Protein AF-A0A6C0JCE7-F1 (afdb_monomer_lite)

Radius of gyration: 50.75 Å; chains: 1; bounding box: 97×28×149 Å

Sequence (167 aa):
MSKIVGCDYECQRSKNVNSLRDVYNKELENYYNLYQKYIQYKYDTSKNRRYKMSQAESVIKPKINTSHSKLNEIINTLKTNIGNTESIINDHKMNIDNKTNLIYKRNEKINEQDKKISEGNQELLSRNRQVEFTTERTRYRRIMICILIAINLILASGLVYLIKNSK

Foldseek 3Di:
DDDPPDQDPVRVVVVVVVVLVVVLVVLVVVLVVLVVQLVCLCPPPDPCNVVSNCCSVPPSVVVNVVSVVVNVVSVVVVVVVVVVVVVVVVVVVVVVVVVVVVVVVVVVVVVVVVVVVVVVVVVVVVVVVVVVVVVVVVVVVVVVVVVVVVVVVVVVVVVVVVVVVVD

Secondary structure (DSSP, 8-state):
-----S--HHHHHHHHHHHHHHHHHHHHHHHHHHHHHHHHHHT--STTHHHHHHHIIIIIHHHHHHHHHHHHHHHHHHHHHHHHHHHHHHHHHHHHHHHHHHHHHHHHHHHHHHHHHHHHHHHHHHHHHHHHHHHHHHHHHHHHHHHHHHHHHHHHHHHHHHHHHT-

Structure (mmCIF, N/CA/C/O backbone):
data_AF-A0A6C0JCE7-F1
#
_entry.id   AF-A0A6C0JCE7-F1
#
loop_
_atom_site.group_PDB
_atom_site.id
_atom_site.type_symbol
_atom_site.label_ato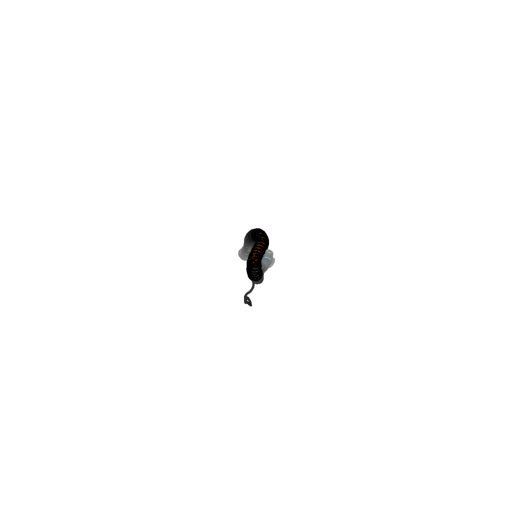m_id
_atom_site.label_alt_id
_atom_site.label_comp_id
_atom_site.label_asym_id
_atom_site.label_entity_id
_atom_site.label_seq_id
_atom_site.pdbx_PDB_ins_code
_atom_site.Cartn_x
_atom_site.Cartn_y
_atom_site.Cartn_z
_atom_site.occupancy
_atom_site.B_iso_or_equiv
_atom_site.auth_seq_id
_atom_site.auth_comp_id
_atom_site.auth_asym_id
_atom_site.auth_atom_id
_atom_site.pdbx_PDB_model_num
ATOM 1 N N . MET A 1 1 ? 16.738 -17.820 -3.771 1.00 44.16 1 MET A N 1
ATOM 2 C CA . MET A 1 1 ? 17.037 -18.501 -2.495 1.00 44.16 1 MET A CA 1
ATOM 3 C C . MET A 1 1 ? 17.202 -17.439 -1.406 1.00 44.16 1 MET A C 1
ATOM 5 O O . MET A 1 1 ? 18.290 -16.928 -1.216 1.00 44.16 1 MET A O 1
ATOM 9 N N . SER A 1 2 ? 16.121 -17.062 -0.724 1.00 37.97 2 SER A N 1
ATOM 10 C CA . SER A 1 2 ? 16.177 -16.682 0.691 1.00 37.97 2 SER A CA 1
ATOM 11 C C . SER A 1 2 ? 14.831 -17.077 1.297 1.00 37.97 2 SER A C 1
ATOM 13 O O . SER A 1 2 ? 13.771 -16.595 0.905 1.00 37.97 2 SER A O 1
ATOM 15 N N . LYS A 1 3 ? 14.855 -18.079 2.178 1.00 45.75 3 LYS A N 1
ATOM 16 C CA . LYS A 1 3 ? 13.752 -18.300 3.107 1.00 45.75 3 LYS A CA 1
ATOM 17 C C . LYS A 1 3 ? 13.817 -17.107 4.050 1.00 45.75 3 LYS A C 1
ATOM 19 O O . LYS A 1 3 ? 14.751 -17.030 4.846 1.00 45.75 3 LYS A O 1
ATOM 24 N N . ILE A 1 4 ? 12.881 -16.171 3.932 1.00 51.12 4 ILE A N 1
ATOM 25 C CA . ILE A 1 4 ? 12.635 -15.216 5.008 1.00 51.12 4 ILE A CA 1
ATOM 26 C C . ILE A 1 4 ? 12.105 -16.070 6.161 1.00 51.12 4 ILE A C 1
ATOM 28 O O . ILE A 1 4 ? 10.938 -16.449 6.199 1.00 51.12 4 ILE A O 1
ATOM 32 N N . VAL A 1 5 ? 13.003 -16.492 7.050 1.00 55.03 5 VAL A N 1
ATOM 33 C CA . VAL A 1 5 ? 12.642 -17.107 8.327 1.00 55.03 5 VAL A CA 1
ATOM 34 C C . VAL A 1 5 ? 12.138 -15.959 9.197 1.00 55.03 5 VAL A C 1
ATOM 36 O O . VAL A 1 5 ? 12.888 -15.339 9.940 1.00 55.03 5 VAL A O 1
ATOM 39 N N . GLY A 1 6 ? 10.877 -15.593 8.988 1.00 66.69 6 GLY A N 1
ATOM 40 C CA . GLY A 1 6 ? 10.247 -14.437 9.605 1.00 66.69 6 GLY A CA 1
ATOM 41 C C . GLY A 1 6 ? 8.865 -14.198 9.008 1.00 66.69 6 GLY A C 1
ATOM 42 O O . GLY A 1 6 ? 8.679 -14.283 7.800 1.00 66.69 6 GLY A O 1
ATOM 43 N N . CYS A 1 7 ? 7.896 -13.935 9.881 1.00 72.25 7 CYS A N 1
ATOM 44 C CA . CYS A 1 7 ? 6.521 -13.564 9.542 1.00 72.25 7 CYS A CA 1
ATOM 45 C C . CYS A 1 7 ? 6.547 -12.351 8.593 1.00 72.25 7 CYS A C 1
ATOM 47 O O . CYS A 1 7 ? 7.131 -11.323 8.950 1.00 72.25 7 CYS A O 1
ATOM 49 N N . ASP A 1 8 ? 5.972 -12.493 7.395 1.00 80.50 8 ASP A N 1
ATOM 50 C CA . ASP A 1 8 ? 5.859 -11.410 6.413 1.00 80.50 8 ASP A CA 1
ATOM 51 C C . ASP A 1 8 ? 4.938 -10.280 6.915 1.00 80.50 8 ASP A C 1
ATOM 53 O O . ASP A 1 8 ? 4.356 -10.353 8.002 1.00 80.50 8 ASP A O 1
ATOM 57 N N . TYR A 1 9 ? 4.830 -9.195 6.144 1.00 74.25 9 TYR A N 1
ATOM 58 C CA . TYR A 1 9 ? 4.021 -8.036 6.533 1.00 74.25 9 TYR A CA 1
ATOM 59 C C . TYR A 1 9 ? 2.548 -8.404 6.779 1.00 74.25 9 TYR A C 1
ATOM 61 O O . TYR A 1 9 ? 1.952 -7.935 7.752 1.00 74.25 9 TYR A O 1
ATOM 69 N N . GLU A 1 10 ? 1.961 -9.271 5.950 1.00 75.94 10 GLU A N 1
ATOM 70 C CA . GLU A 1 10 ? 0.570 -9.702 6.122 1.00 75.94 10 GLU A CA 1
ATOM 71 C C . GLU A 1 10 ? 0.383 -10.524 7.398 1.00 75.94 10 GLU A C 1
ATOM 73 O O . GLU A 1 10 ? -0.555 -10.292 8.166 1.00 75.94 10 GLU A O 1
ATOM 78 N N . CYS A 1 11 ? 1.319 -11.427 7.674 1.00 81.06 11 CYS A N 1
ATOM 79 C CA . CYS A 1 11 ? 1.372 -12.211 8.894 1.00 81.06 11 CYS A CA 1
ATOM 80 C C . CYS A 1 11 ? 1.508 -11.304 10.132 1.00 81.06 11 CYS A C 1
ATOM 82 O O . CYS A 1 11 ? 0.779 -11.490 11.111 1.00 81.06 11 CYS A O 1
ATOM 84 N N . GLN A 1 12 ? 2.384 -10.291 10.104 1.00 74.06 12 GLN A N 1
ATOM 85 C CA . GLN A 1 12 ? 2.554 -9.344 11.215 1.00 74.06 12 GLN A CA 1
ATOM 86 C C . GLN A 1 12 ? 1.294 -8.503 11.433 1.00 74.06 12 GLN A C 1
ATOM 88 O O . GLN A 1 12 ? 0.832 -8.355 12.565 1.00 74.06 12 GLN A O 1
ATOM 93 N N . ARG A 1 13 ? 0.686 -8.009 10.349 1.00 78.31 13 ARG A N 1
ATOM 94 C CA . ARG A 1 13 ? -0.579 -7.269 10.392 1.00 78.31 13 ARG A CA 1
ATOM 95 C C . ARG A 1 13 ? -1.697 -8.114 10.996 1.00 78.31 13 ARG A C 1
ATOM 97 O O . ARG A 1 13 ? -2.394 -7.642 11.891 1.00 78.31 13 ARG A O 1
ATOM 104 N N . SER A 1 14 ? -1.842 -9.358 10.545 1.00 80.75 14 SER A N 1
ATOM 105 C CA . SER A 1 14 ? -2.836 -10.301 11.065 1.00 80.75 14 SER A CA 1
ATOM 106 C C . SER A 1 14 ? -2.641 -10.556 12.563 1.00 80.75 14 SER A C 1
ATOM 108 O O . SER A 1 14 ? -3.586 -10.422 13.340 1.00 80.75 14 SER A O 1
ATOM 110 N N . LYS A 1 15 ? -1.400 -10.813 13.005 1.00 83.00 15 LYS A N 1
ATOM 111 C CA . LYS A 1 15 ? -1.076 -10.982 14.432 1.00 83.00 15 LYS A CA 1
ATOM 112 C C . LYS A 1 15 ? -1.421 -9.748 15.265 1.00 83.00 15 LYS A C 1
ATOM 114 O O . LYS A 1 15 ? -2.016 -9.891 16.329 1.00 83.00 15 LYS A O 1
ATOM 119 N N . ASN A 1 16 ? -1.092 -8.554 14.778 1.00 79.62 16 ASN A N 1
ATOM 120 C CA . ASN A 1 16 ? -1.382 -7.306 15.485 1.00 79.62 16 ASN A CA 1
ATOM 121 C C . ASN A 1 16 ? -2.893 -7.062 15.606 1.00 79.62 16 ASN A C 1
ATOM 123 O O . ASN A 1 16 ? -3.374 -6.720 16.684 1.00 79.62 16 ASN A O 1
ATOM 127 N N . VAL A 1 17 ? -3.652 -7.290 14.527 1.00 82.94 17 VAL A N 1
ATOM 128 C CA . VAL A 1 17 ? -5.119 -7.164 14.533 1.00 82.94 17 VAL A CA 1
ATOM 129 C C . VAL A 1 17 ? -5.755 -8.172 15.488 1.00 82.94 17 VAL A C 1
ATOM 131 O O . VAL A 1 17 ? -6.632 -7.795 16.264 1.00 82.94 17 VAL A O 1
ATOM 134 N N . ASN A 1 18 ? -5.304 -9.428 15.470 1.00 85.69 18 ASN A N 1
ATOM 135 C CA . ASN A 1 18 ? -5.826 -10.460 16.364 1.00 85.69 18 ASN A CA 1
ATOM 136 C C . ASN A 1 18 ? -5.514 -10.139 17.830 1.00 85.69 18 ASN A C 1
ATOM 138 O O . ASN A 1 18 ? -6.423 -10.156 18.647 1.00 85.69 18 ASN A O 1
ATOM 142 N N . SER A 1 19 ? -4.284 -9.722 18.143 1.00 86.56 19 SER A N 1
ATOM 143 C CA . SER A 1 19 ? -3.903 -9.295 19.497 1.00 86.56 19 SER A CA 1
ATOM 144 C C . SER A 1 19 ? -4.781 -8.146 20.014 1.00 86.56 19 SER A C 1
ATOM 146 O O . SER A 1 19 ? -5.292 -8.194 21.132 1.00 86.56 19 SER A O 1
ATOM 148 N N . LEU A 1 20 ? -5.039 -7.132 19.180 1.00 83.69 20 LEU A N 1
ATOM 149 C CA . LEU A 1 20 ? -5.917 -6.011 19.541 1.00 83.69 20 LEU A CA 1
ATOM 150 C C . LEU A 1 20 ? -7.370 -6.453 19.745 1.00 83.69 20 LEU A C 1
ATOM 152 O O . LEU A 1 20 ? -8.028 -5.996 20.681 1.00 83.69 20 LEU A O 1
ATOM 156 N N . ARG A 1 21 ? -7.865 -7.357 18.894 1.00 86.69 21 ARG A N 1
ATOM 157 C CA . ARG A 1 21 ? -9.197 -7.953 19.032 1.00 86.69 21 ARG A CA 1
ATOM 158 C C . ARG A 1 21 ? -9.313 -8.759 20.326 1.00 86.69 21 ARG A C 1
ATOM 160 O O . ARG A 1 21 ? -10.323 -8.628 21.010 1.00 86.69 21 ARG A O 1
ATOM 167 N N . ASP A 1 22 ? -8.295 -9.529 20.687 1.00 90.62 22 ASP A N 1
ATOM 168 C CA . ASP A 1 22 ? -8.285 -10.331 21.913 1.00 90.62 22 ASP A CA 1
ATOM 169 C C . ASP A 1 22 ? -8.310 -9.442 23.160 1.00 90.62 22 ASP A C 1
ATOM 171 O O . ASP A 1 22 ? -9.100 -9.676 24.076 1.00 90.62 22 ASP A O 1
ATOM 175 N N . VAL A 1 23 ? -7.507 -8.371 23.179 1.00 90.06 23 VAL A N 1
ATOM 176 C CA . VAL A 1 23 ? -7.515 -7.382 24.270 1.00 90.06 23 VAL A CA 1
ATOM 177 C C . VAL A 1 23 ? -8.879 -6.698 24.382 1.00 90.06 23 VAL A C 1
ATOM 179 O O . VAL A 1 23 ? -9.414 -6.581 25.486 1.00 90.06 23 VAL A O 1
ATOM 182 N N . TYR A 1 24 ? -9.466 -6.287 23.255 1.00 90.06 24 TYR A N 1
ATOM 183 C CA . TYR A 1 24 ? -10.793 -5.675 23.229 1.00 90.06 24 TYR A CA 1
ATOM 184 C C . TYR A 1 24 ? -11.872 -6.628 23.756 1.00 90.06 24 TYR A C 1
ATOM 186 O O . TYR A 1 24 ? -12.638 -6.258 24.642 1.00 90.06 24 TYR A O 1
ATOM 194 N N . ASN A 1 25 ? -11.901 -7.867 23.259 1.00 91.94 25 ASN A N 1
ATOM 195 C CA . ASN A 1 25 ? -12.875 -8.877 23.668 1.00 91.94 25 ASN A CA 1
ATOM 196 C C . ASN A 1 25 ? -12.758 -9.204 25.159 1.00 91.94 25 ASN A C 1
ATOM 198 O O . ASN A 1 25 ? -13.772 -9.313 25.844 1.00 91.94 25 ASN A O 1
ATOM 202 N N . LYS A 1 26 ? -11.530 -9.291 25.682 1.00 93.62 26 LYS A N 1
ATOM 203 C CA . LYS A 1 26 ? -11.277 -9.525 27.106 1.00 93.62 26 LYS A CA 1
ATOM 204 C C . LYS A 1 26 ? -11.812 -8.391 27.984 1.00 93.62 26 LYS A C 1
ATOM 206 O O . LYS A 1 26 ? -12.435 -8.650 29.013 1.00 93.62 26 LYS A O 1
ATOM 211 N N . GLU A 1 27 ? -11.578 -7.134 27.606 1.00 91.94 27 GLU A N 1
ATOM 212 C CA . GLU A 1 27 ? -12.127 -5.992 28.351 1.00 91.94 27 GLU A CA 1
ATOM 213 C C . GLU A 1 27 ? -13.649 -5.878 28.194 1.00 91.94 27 GLU A C 1
ATOM 215 O O . GLU A 1 27 ? -14.331 -5.498 29.144 1.00 91.94 27 GLU A O 1
ATOM 220 N N . LEU A 1 28 ? -14.200 -6.264 27.041 1.00 94.31 28 LEU A N 1
ATOM 221 C CA . LEU A 1 28 ? -15.642 -6.292 26.805 1.00 94.31 28 LEU A CA 1
ATOM 222 C C . LEU A 1 28 ? -16.337 -7.339 27.687 1.00 94.31 28 LEU A C 1
ATOM 224 O O . LEU A 1 28 ? -17.360 -7.052 28.307 1.00 94.31 28 LEU A O 1
ATOM 228 N N . GLU A 1 29 ? -15.764 -8.536 27.798 1.00 95.50 29 GLU A N 1
ATOM 229 C CA . GLU A 1 29 ? -16.257 -9.580 28.697 1.00 95.50 29 GLU A CA 1
ATOM 230 C C . GLU A 1 29 ? -16.197 -9.125 30.164 1.00 95.50 29 GLU A C 1
ATOM 232 O O . GLU A 1 29 ? -17.171 -9.254 30.908 1.00 95.50 29 GLU A O 1
ATOM 237 N N . ASN A 1 30 ? -15.084 -8.509 30.574 1.00 94.00 30 ASN A N 1
ATOM 238 C CA . ASN A 1 30 ? -14.939 -7.922 31.905 1.00 94.00 30 ASN A CA 1
ATOM 239 C C . ASN A 1 30 ? -16.003 -6.841 32.174 1.00 94.00 30 ASN A C 1
ATOM 241 O O . ASN A 1 30 ? -16.630 -6.843 33.237 1.00 94.00 30 ASN A O 1
ATOM 245 N N . TYR A 1 31 ? -16.255 -5.958 31.204 1.00 95.00 31 TYR A N 1
ATOM 246 C CA . TYR A 1 31 ? -17.309 -4.949 31.280 1.00 95.00 31 TYR A CA 1
ATOM 247 C C . TYR A 1 31 ? -18.684 -5.589 31.502 1.00 95.00 31 TYR A C 1
ATOM 249 O O . TYR A 1 31 ? -19.392 -5.202 32.435 1.00 95.00 31 TYR A O 1
ATOM 257 N N . TYR A 1 32 ? -19.048 -6.596 30.701 1.00 95.50 32 TYR A N 1
ATOM 258 C CA . TYR A 1 32 ? -20.331 -7.287 30.834 1.00 95.50 32 TYR A CA 1
ATOM 259 C C . TYR A 1 32 ? -20.479 -7.983 32.187 1.00 95.50 32 TYR A C 1
ATOM 261 O O . TYR A 1 32 ? -21.512 -7.825 32.840 1.00 95.50 32 TYR A O 1
ATOM 269 N N . ASN A 1 33 ? -19.441 -8.678 32.650 1.00 96.06 33 ASN A N 1
ATOM 270 C CA . ASN A 1 33 ? -19.443 -9.351 33.948 1.00 96.06 33 ASN A CA 1
ATOM 271 C C . ASN A 1 33 ? -19.615 -8.353 35.105 1.00 96.06 33 ASN A C 1
ATOM 273 O O . ASN A 1 33 ? -20.416 -8.573 36.020 1.00 96.06 33 ASN A O 1
ATOM 277 N N . LEU A 1 34 ? -18.908 -7.219 35.060 1.00 94.81 34 LEU A N 1
ATOM 278 C CA . LEU A 1 34 ? -19.057 -6.144 36.044 1.00 94.81 34 LEU A CA 1
ATOM 279 C C . LEU A 1 34 ? -20.457 -5.526 36.002 1.00 94.81 34 LEU A C 1
ATOM 281 O O . LEU A 1 34 ? -21.048 -5.282 37.056 1.00 94.81 34 LEU A O 1
ATOM 285 N N . TYR A 1 35 ? -21.000 -5.301 34.806 1.00 95.00 35 TYR A N 1
ATOM 286 C CA . TYR A 1 35 ? -22.323 -4.714 34.618 1.00 95.00 35 TYR A CA 1
ATOM 287 C C . TYR A 1 35 ? -23.439 -5.632 35.125 1.00 95.00 35 TYR A C 1
ATOM 289 O O . TYR A 1 35 ? -24.317 -5.186 35.866 1.00 95.00 35 TYR A O 1
ATOM 297 N N . GLN A 1 36 ? -23.366 -6.931 34.825 1.00 95.81 36 GLN A N 1
ATOM 298 C CA . GLN A 1 36 ? -24.290 -7.921 35.380 1.00 95.81 36 GLN A CA 1
ATOM 299 C C . GLN A 1 36 ? -24.224 -7.952 36.909 1.00 95.81 36 GLN A C 1
ATOM 301 O O . GLN A 1 36 ? -25.261 -7.895 37.573 1.00 95.81 36 GLN A O 1
ATOM 306 N N . LYS A 1 37 ? -23.014 -7.961 37.483 1.00 94.38 37 LYS A N 1
ATOM 307 C CA . LYS A 1 37 ? -22.829 -7.927 38.940 1.00 94.38 37 LYS A CA 1
ATOM 308 C C . LYS A 1 37 ? -23.405 -6.655 39.565 1.00 94.38 37 LYS A C 1
ATOM 310 O O . LYS A 1 37 ? -24.001 -6.710 40.639 1.00 94.38 37 LYS A O 1
ATOM 315 N N . TYR A 1 38 ? -23.258 -5.514 38.894 1.00 95.38 38 TYR A N 1
ATOM 316 C CA . TYR A 1 38 ? -23.856 -4.253 39.326 1.00 95.38 38 TYR A CA 1
ATOM 317 C C . TYR A 1 38 ? -25.383 -4.328 39.353 1.00 95.38 38 TYR A C 1
ATOM 319 O O . TYR A 1 38 ? -25.966 -3.970 40.372 1.00 95.38 38 TYR A O 1
ATOM 327 N N . ILE A 1 39 ? -26.025 -4.837 38.294 1.00 94.75 39 ILE A N 1
ATOM 328 C CA . ILE A 1 39 ? -27.487 -5.015 38.258 1.00 94.75 39 ILE A CA 1
ATOM 329 C C . ILE A 1 39 ? -27.933 -5.931 39.401 1.00 94.75 39 ILE A C 1
ATOM 331 O O . ILE A 1 39 ? -28.824 -5.562 40.165 1.00 94.75 39 ILE A O 1
ATOM 335 N N . GLN A 1 40 ? -27.273 -7.081 39.568 1.00 94.50 40 GLN A N 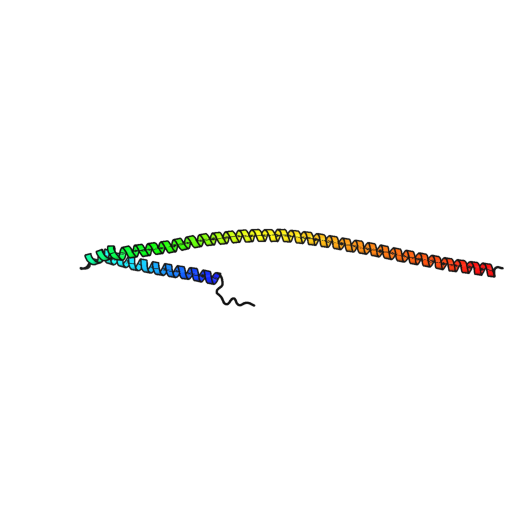1
ATOM 336 C CA . GLN A 1 40 ? -27.588 -8.023 40.644 1.00 94.50 40 GLN A CA 1
ATOM 337 C C . GLN A 1 40 ? -27.511 -7.365 42.023 1.00 94.50 40 GLN A C 1
ATOM 339 O O . GLN A 1 40 ? -28.407 -7.552 42.834 1.00 94.50 40 GLN A O 1
ATOM 344 N N . TYR A 1 41 ? -26.469 -6.575 42.294 1.00 94.12 41 TYR A N 1
ATOM 345 C CA . TYR A 1 41 ? -26.279 -5.944 43.602 1.00 94.12 41 TYR A CA 1
ATOM 346 C C . TYR A 1 41 ? -27.197 -4.736 43.819 1.00 94.12 41 TYR A C 1
ATOM 348 O O . TYR A 1 41 ? -27.616 -4.478 44.948 1.00 94.12 41 TYR A O 1
ATOM 356 N N . LYS A 1 42 ? -27.503 -3.987 42.756 1.00 92.56 42 LYS A N 1
ATOM 357 C CA . LYS A 1 42 ? -28.330 -2.778 42.814 1.00 92.56 42 LYS A CA 1
ATOM 358 C C . LYS A 1 42 ? -29.806 -3.084 43.051 1.00 92.56 42 LYS A C 1
ATOM 360 O O . LYS A 1 42 ? -30.472 -2.315 43.739 1.00 92.56 42 LYS A O 1
ATOM 365 N N . TYR A 1 43 ? -30.292 -4.198 42.511 1.00 92.75 43 TYR A N 1
ATOM 366 C CA . TYR A 1 43 ? -31.691 -4.621 42.614 1.00 92.75 43 TYR A CA 1
ATOM 367 C C . TYR A 1 43 ? -31.879 -5.846 43.521 1.00 92.75 43 TYR A C 1
ATOM 369 O O . TYR A 1 43 ? -32.906 -6.518 43.463 1.00 92.75 43 TYR A O 1
ATOM 377 N N . ASP A 1 44 ? -30.895 -6.142 44.373 1.00 92.50 44 ASP A N 1
ATOM 378 C CA . ASP A 1 44 ? -30.945 -7.276 45.291 1.00 92.50 44 ASP A CA 1
ATOM 379 C C . ASP A 1 44 ? -32.047 -7.107 46.356 1.00 92.50 44 ASP A C 1
ATOM 381 O O . ASP A 1 44 ? -32.145 -6.072 47.021 1.00 92.50 44 ASP A O 1
ATOM 385 N N . THR A 1 45 ? -32.852 -8.150 46.563 1.00 91.75 45 THR A N 1
ATOM 386 C CA . THR A 1 45 ? -33.970 -8.161 47.524 1.00 91.75 45 THR A CA 1
ATOM 387 C C . THR A 1 45 ? -33.657 -8.907 48.827 1.00 91.75 45 THR A C 1
ATOM 389 O O . THR A 1 45 ? -34.529 -9.048 49.684 1.00 91.75 45 THR A O 1
ATOM 392 N N . SER A 1 46 ? -32.419 -9.376 49.023 1.00 92.69 46 SER A N 1
ATOM 393 C CA . SER A 1 46 ? -32.028 -10.144 50.212 1.00 92.69 46 SER A CA 1
ATOM 394 C C . SER A 1 46 ? -31.854 -9.267 51.461 1.00 92.69 46 SER A C 1
ATOM 396 O O . SER A 1 46 ? -31.792 -8.036 51.400 1.00 92.69 46 SER A O 1
ATOM 398 N N . LYS A 1 47 ? -31.692 -9.907 52.630 1.00 88.94 47 LYS A N 1
ATOM 399 C CA . LYS A 1 47 ? -31.449 -9.228 53.922 1.00 88.94 47 LYS A CA 1
ATOM 400 C C . LYS A 1 47 ? -30.258 -8.252 53.886 1.00 88.94 47 LYS A C 1
ATOM 402 O O . LYS A 1 47 ? -30.263 -7.259 54.605 1.00 88.94 47 LYS A O 1
ATOM 407 N N . ASN A 1 48 ? -29.288 -8.474 52.994 1.00 91.31 48 ASN A N 1
ATOM 408 C CA . ASN A 1 48 ? -28.083 -7.650 52.850 1.00 91.31 48 ASN A CA 1
ATOM 409 C C . ASN A 1 48 ? -28.209 -6.526 51.798 1.00 91.31 48 ASN A C 1
ATOM 411 O O . ASN A 1 48 ? -27.187 -5.976 51.377 1.00 91.31 48 ASN A O 1
ATOM 415 N N . ARG A 1 49 ? -29.430 -6.150 51.377 1.00 92.19 49 ARG A N 1
ATOM 416 C CA . ARG A 1 49 ? -29.650 -5.181 50.283 1.00 92.19 49 ARG A CA 1
ATOM 417 C C . ARG A 1 49 ? -28.877 -3.869 50.438 1.00 92.19 49 ARG A C 1
ATOM 419 O O . ARG A 1 49 ? -28.256 -3.416 49.488 1.00 92.19 49 ARG A O 1
ATOM 426 N N . ARG A 1 50 ? -28.858 -3.265 51.638 1.00 91.06 50 ARG A N 1
ATOM 427 C CA . ARG A 1 50 ? -28.223 -1.948 51.862 1.00 91.06 50 ARG A CA 1
ATOM 428 C C . ARG A 1 50 ? -26.721 -2.005 51.594 1.00 91.06 50 ARG A C 1
ATOM 430 O O . ARG A 1 50 ? -26.180 -1.128 50.929 1.00 91.06 50 ARG A O 1
ATOM 437 N N . TYR A 1 51 ? -26.071 -3.063 52.075 1.00 93.12 51 TYR A N 1
ATOM 438 C CA . TYR A 1 51 ? -24.653 -3.299 51.834 1.00 93.12 51 TYR A CA 1
ATOM 439 C C . TYR A 1 51 ? -24.378 -3.558 50.347 1.00 93.12 51 TYR A C 1
ATOM 441 O O . TYR A 1 51 ? -23.502 -2.919 49.772 1.00 93.12 51 TYR A O 1
ATOM 449 N N . LYS A 1 52 ? -25.158 -4.434 49.698 1.00 92.69 52 LYS A N 1
ATOM 450 C CA . LYS A 1 52 ? -24.991 -4.746 48.268 1.00 92.69 52 LYS A CA 1
ATOM 451 C C . LYS A 1 52 ? -25.204 -3.522 47.372 1.00 92.69 52 LYS A C 1
ATOM 453 O O . LYS A 1 52 ? -24.369 -3.269 46.508 1.00 92.69 52 LYS A O 1
ATOM 458 N N . MET A 1 53 ? -26.233 -2.714 47.626 1.00 92.81 53 MET A N 1
ATOM 459 C CA . MET A 1 53 ? -26.464 -1.455 46.907 1.00 92.81 53 MET A CA 1
ATOM 460 C C . MET A 1 53 ? -25.313 -0.463 47.109 1.00 92.81 53 MET A C 1
ATOM 462 O O . MET A 1 53 ? -24.850 0.144 46.146 1.00 92.81 53 MET A O 1
ATOM 466 N N . SER A 1 54 ? -24.804 -0.332 48.340 1.00 93.56 54 SER A N 1
ATOM 467 C CA . SER A 1 54 ? -23.633 0.507 48.618 1.00 93.56 54 SER A CA 1
ATOM 468 C C . SER A 1 54 ? -22.400 0.025 47.844 1.00 93.56 54 SER A C 1
ATOM 470 O O . SER A 1 54 ? -21.734 0.836 47.202 1.00 93.56 54 SER A O 1
ATOM 472 N N . GLN A 1 55 ? -22.133 -1.285 47.814 1.00 94.44 55 GLN A N 1
ATOM 473 C CA . GLN A 1 55 ? -21.046 -1.877 47.023 1.00 94.44 55 GLN A CA 1
ATOM 474 C C . GLN A 1 55 ? -21.236 -1.663 45.512 1.00 94.44 55 GLN A C 1
ATOM 476 O O . GLN A 1 55 ? -20.267 -1.394 44.799 1.00 94.44 55 GLN A O 1
ATOM 481 N N . ALA A 1 56 ? -22.474 -1.738 45.013 1.00 93.62 56 ALA A N 1
ATOM 482 C CA . ALA A 1 56 ? -22.787 -1.480 43.611 1.00 93.62 56 ALA A CA 1
ATOM 483 C C . ALA A 1 56 ? -22.393 -0.055 43.193 1.00 93.62 56 ALA A C 1
ATOM 485 O O . ALA A 1 56 ? -21.718 0.115 42.179 1.00 93.62 56 ALA A O 1
ATOM 486 N N . GLU A 1 57 ? -22.761 0.954 43.985 1.00 93.75 57 GLU A N 1
ATOM 487 C CA . GLU A 1 57 ? -22.484 2.361 43.668 1.00 93.75 57 GLU A CA 1
ATOM 488 C C . GLU A 1 57 ? -21.032 2.768 43.945 1.00 93.75 57 GLU A C 1
ATOM 490 O O . GLU A 1 57 ? -20.441 3.481 43.141 1.00 93.75 57 GLU A O 1
ATOM 495 N N . SER A 1 58 ? -20.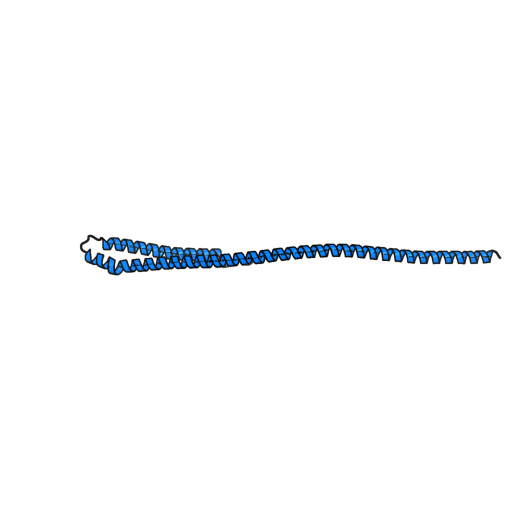445 2.317 45.056 1.00 94.50 58 SER A N 1
ATOM 496 C CA . SER A 1 58 ? -19.118 2.782 45.494 1.00 94.50 58 SER A CA 1
ATOM 497 C C . SER A 1 58 ? -17.948 1.999 44.900 1.00 94.50 58 SER A C 1
ATOM 499 O O . SER A 1 58 ? -16.853 2.542 44.791 1.00 94.50 58 SER A O 1
ATOM 501 N N . VAL A 1 59 ? -18.154 0.739 44.498 1.00 94.12 59 VAL A N 1
ATOM 502 C CA . VAL A 1 59 ? -17.065 -0.136 44.031 1.00 94.12 59 VAL A CA 1
ATOM 503 C C . VAL A 1 59 ? -17.295 -0.620 42.607 1.00 94.12 59 VAL A C 1
ATOM 505 O O . VAL A 1 59 ? -16.392 -0.528 41.776 1.00 94.12 59 VAL A O 1
ATOM 508 N N . ILE A 1 60 ? -18.482 -1.151 42.300 1.00 94.19 60 ILE A N 1
ATOM 509 C CA . ILE A 1 60 ? -18.715 -1.805 41.003 1.00 94.19 60 ILE A CA 1
ATOM 510 C C . ILE A 1 60 ? -18.903 -0.768 39.889 1.00 94.19 60 ILE A C 1
ATOM 512 O O . ILE A 1 60 ? -18.257 -0.867 38.848 1.00 94.19 60 ILE A O 1
ATOM 516 N N . LYS A 1 61 ? -19.726 0.260 40.110 1.00 93.31 61 LYS A N 1
ATOM 517 C CA . LYS A 1 61 ? -19.989 1.317 39.124 1.00 93.31 61 LYS A CA 1
ATOM 518 C C . LYS A 1 61 ? -18.729 2.089 38.695 1.00 93.31 61 LYS A C 1
ATOM 520 O O . LYS A 1 61 ? -18.545 2.248 37.489 1.00 93.31 61 LYS A O 1
ATOM 525 N N . PRO A 1 62 ? -17.808 2.489 39.595 1.00 96.00 62 PRO A N 1
ATOM 526 C CA . PRO A 1 62 ? -16.528 3.058 39.178 1.00 96.00 62 PRO A CA 1
ATOM 527 C C . PRO A 1 62 ? -15.720 2.119 38.278 1.00 96.00 62 PRO A C 1
ATOM 529 O O . PRO A 1 62 ? -15.204 2.561 37.257 1.00 96.00 62 PRO A O 1
ATOM 532 N N . LYS A 1 63 ? -15.673 0.813 38.585 1.00 94.81 63 LYS A N 1
ATOM 533 C CA . LYS A 1 63 ? -14.972 -0.178 37.746 1.00 94.81 63 LYS A CA 1
ATOM 534 C C . LYS A 1 63 ? -15.597 -0.320 36.357 1.00 94.81 63 LYS A C 1
ATOM 536 O O . LYS A 1 63 ? -14.859 -0.431 35.380 1.00 94.81 63 LYS A O 1
ATOM 541 N N . ILE A 1 64 ? -16.928 -0.276 36.260 1.00 94.12 64 ILE A N 1
ATOM 542 C CA . ILE A 1 64 ? -17.652 -0.251 34.977 1.00 94.12 64 ILE A CA 1
ATOM 543 C C . ILE A 1 64 ? -17.241 0.979 34.167 1.00 94.12 64 ILE A C 1
ATOM 545 O O . ILE A 1 64 ? -16.903 0.844 32.995 1.00 94.12 64 ILE A O 1
ATOM 549 N N . ASN A 1 65 ? -17.210 2.162 34.788 1.00 94.00 65 ASN A N 1
ATOM 550 C CA . ASN A 1 65 ? -16.804 3.398 34.115 1.00 94.00 65 ASN A CA 1
ATOM 551 C C . ASN A 1 65 ? -15.346 3.335 33.637 1.00 94.00 65 ASN A C 1
ATOM 553 O O . ASN A 1 65 ? -15.054 3.733 32.512 1.00 94.00 65 ASN A O 1
ATOM 557 N N . THR A 1 66 ? -14.436 2.790 34.451 1.00 94.31 66 THR A N 1
ATOM 558 C CA . THR A 1 66 ? -13.038 2.578 34.049 1.00 94.31 66 THR A CA 1
ATOM 559 C C . THR A 1 66 ? -12.935 1.626 32.859 1.00 94.31 66 THR A C 1
ATOM 561 O O . THR A 1 66 ? -12.236 1.933 31.898 1.00 94.31 66 THR A O 1
ATOM 564 N N . SER A 1 67 ? -13.636 0.490 32.893 1.00 93.00 67 SER A N 1
ATOM 565 C CA . SER A 1 67 ? -13.636 -0.475 31.786 1.00 93.00 67 SER A CA 1
ATOM 566 C C . SER A 1 67 ? -14.244 0.130 30.512 1.00 93.00 67 SER A C 1
ATOM 568 O O . SER A 1 67 ? -13.662 0.009 29.438 1.00 93.00 67 SER A O 1
ATOM 570 N N . HIS A 1 68 ? -15.329 0.901 30.631 1.00 92.19 68 HIS A N 1
ATOM 571 C CA . HIS A 1 68 ? -15.910 1.648 29.514 1.00 92.19 68 HIS A CA 1
ATOM 572 C C . HIS A 1 68 ? -14.922 2.650 28.899 1.00 92.19 68 HIS A C 1
ATOM 574 O O . HIS A 1 68 ? -14.765 2.700 27.681 1.00 92.19 68 HIS A O 1
ATOM 580 N N . SER A 1 69 ? -14.219 3.421 29.736 1.00 93.88 69 SER A N 1
ATOM 581 C CA . SER A 1 69 ? -13.205 4.372 29.273 1.00 93.88 69 SER A CA 1
ATOM 582 C C . SER A 1 69 ? -12.080 3.671 28.511 1.00 93.88 69 SER A C 1
ATOM 584 O O . SER A 1 69 ? -11.695 4.139 27.443 1.00 93.88 69 SER A O 1
ATOM 586 N N . LYS A 1 70 ? -11.599 2.526 29.013 1.00 91.75 70 LYS A N 1
ATOM 587 C CA . LYS A 1 70 ? -10.577 1.716 28.333 1.00 91.75 70 LYS A CA 1
ATOM 588 C C . LYS A 1 70 ? -11.057 1.195 26.981 1.00 91.75 70 LYS A C 1
ATOM 590 O O . LYS A 1 70 ? -10.320 1.263 26.005 1.00 91.75 70 LYS A O 1
ATOM 595 N N . LEU A 1 71 ? -12.293 0.700 26.900 1.00 92.31 71 LEU A N 1
ATOM 596 C CA . LEU A 1 71 ? -12.874 0.243 25.634 1.00 92.31 71 LEU A CA 1
ATOM 597 C C . LEU A 1 71 ? -12.932 1.380 24.604 1.00 92.31 71 LEU A C 1
ATOM 599 O O . LEU A 1 71 ? -12.555 1.179 23.449 1.00 92.31 71 LEU A O 1
ATOM 603 N N . ASN A 1 72 ? -13.334 2.582 25.024 1.00 92.25 72 ASN A N 1
ATOM 604 C CA . ASN A 1 72 ? -13.342 3.758 24.151 1.00 92.25 72 ASN A CA 1
ATOM 605 C C . ASN A 1 72 ? -11.928 4.170 23.719 1.00 92.25 72 ASN A C 1
ATOM 607 O O . ASN A 1 72 ? -11.724 4.509 22.556 1.00 92.25 72 ASN A O 1
ATOM 611 N N . GLU A 1 73 ? -10.947 4.114 24.618 1.00 91.75 73 GLU A N 1
ATOM 612 C CA . GLU A 1 73 ? -9.543 4.404 24.308 1.00 91.75 73 GLU A CA 1
ATOM 613 C C . GLU A 1 73 ? -8.973 3.427 23.269 1.00 91.75 73 GLU A C 1
ATOM 615 O O . GLU A 1 73 ? -8.358 3.860 22.290 1.00 91.75 73 GLU A O 1
ATOM 620 N N . ILE A 1 74 ? -9.253 2.126 23.420 1.00 88.50 74 ILE A N 1
ATOM 621 C CA . ILE A 1 74 ? -8.866 1.088 22.452 1.00 88.50 74 ILE A CA 1
ATOM 622 C C . ILE A 1 74 ? -9.495 1.384 21.085 1.00 88.50 74 ILE A C 1
ATOM 624 O O . ILE A 1 74 ? -8.795 1.391 20.072 1.00 88.50 74 ILE A O 1
ATOM 628 N N . ILE A 1 75 ? -10.799 1.682 21.041 1.00 88.94 75 ILE A N 1
ATOM 629 C CA . ILE A 1 75 ? -11.507 2.008 19.793 1.00 88.94 75 ILE A CA 1
ATOM 630 C C . ILE A 1 75 ? -10.928 3.265 19.135 1.00 88.94 75 ILE A C 1
ATOM 632 O O . ILE A 1 75 ? -10.716 3.281 17.923 1.00 88.94 75 ILE A O 1
ATOM 636 N N . ASN A 1 76 ? -10.668 4.317 19.908 1.00 90.44 76 ASN A N 1
ATOM 637 C CA . ASN A 1 76 ? -10.128 5.567 19.378 1.00 90.44 76 ASN A CA 1
ATOM 638 C C . ASN A 1 76 ? -8.715 5.371 18.829 1.00 90.44 76 ASN A C 1
ATOM 640 O O . ASN A 1 76 ? -8.424 5.809 17.719 1.00 90.44 76 ASN A O 1
ATOM 644 N N . THR A 1 77 ? -7.871 4.634 19.548 1.00 86.25 77 THR A N 1
ATOM 645 C CA . THR A 1 77 ? -6.523 4.276 19.090 1.00 86.25 77 THR A CA 1
ATOM 646 C C . THR A 1 77 ? -6.572 3.471 17.793 1.00 86.25 77 THR A C 1
ATOM 648 O O . THR A 1 77 ? -5.827 3.756 16.856 1.00 86.25 77 THR A O 1
ATOM 651 N N . LEU A 1 78 ? -7.489 2.502 17.695 1.00 84.81 78 LEU A N 1
ATOM 652 C CA . LEU A 1 78 ? -7.709 1.728 16.474 1.00 84.81 78 LEU A CA 1
ATOM 653 C C . LEU A 1 78 ? -8.121 2.619 15.298 1.00 84.81 78 LEU A C 1
ATOM 655 O O . LEU A 1 78 ? -7.541 2.502 14.221 1.00 84.81 78 LEU A O 1
ATOM 659 N N . LYS A 1 79 ? -9.078 3.530 15.501 1.00 87.75 79 LYS A N 1
ATOM 660 C CA . LYS A 1 79 ? -9.528 4.469 14.461 1.00 87.75 79 LYS A CA 1
ATOM 661 C C . LYS A 1 79 ? -8.395 5.370 13.977 1.00 87.75 79 LYS A C 1
ATOM 663 O O . LYS A 1 79 ? -8.199 5.490 12.772 1.00 87.75 79 LYS A O 1
ATOM 668 N N . THR A 1 80 ? -7.625 5.949 14.898 1.00 87.06 80 THR A N 1
ATOM 669 C CA . THR A 1 80 ? -6.470 6.792 14.562 1.00 87.06 80 THR A CA 1
ATOM 670 C C . THR A 1 80 ? -5.419 6.010 13.779 1.00 87.06 80 THR A C 1
ATOM 672 O O . THR A 1 80 ? -4.938 6.482 12.752 1.00 87.06 80 THR A O 1
ATOM 675 N N . ASN A 1 81 ? -5.100 4.783 14.201 1.00 84.00 81 ASN A N 1
ATOM 676 C CA . ASN A 1 81 ? -4.149 3.933 13.483 1.00 84.00 81 ASN A CA 1
ATOM 677 C C . ASN A 1 81 ? -4.637 3.561 12.078 1.00 84.00 81 ASN A C 1
ATOM 679 O O . ASN A 1 81 ? -3.834 3.554 11.145 1.00 84.00 81 ASN A O 1
ATOM 683 N N . ILE A 1 82 ? -5.933 3.278 11.908 1.00 83.69 82 ILE A N 1
ATOM 684 C CA . ILE A 1 82 ? -6.532 3.021 10.590 1.00 83.69 82 ILE A CA 1
ATOM 685 C C . ILE A 1 82 ? -6.396 4.259 9.698 1.00 83.69 82 ILE A C 1
ATOM 687 O O . ILE A 1 82 ? -5.880 4.128 8.593 1.00 83.69 82 ILE A O 1
ATOM 691 N N . GLY A 1 83 ? -6.765 5.446 10.193 1.00 82.06 83 GLY A N 1
ATOM 692 C CA . GLY A 1 83 ? -6.650 6.694 9.430 1.00 82.06 83 GLY A CA 1
ATOM 693 C C . GLY A 1 83 ? -5.207 7.022 9.027 1.00 82.06 83 GLY A C 1
ATOM 694 O O . GLY A 1 83 ? -4.941 7.334 7.869 1.00 82.06 83 GLY A O 1
ATOM 695 N N . ASN A 1 84 ? -4.249 6.862 9.946 1.00 81.81 84 ASN A N 1
ATOM 696 C CA . ASN A 1 84 ? -2.825 7.049 9.647 1.00 81.81 84 ASN A CA 1
ATOM 697 C C . ASN A 1 84 ? -2.328 6.050 8.591 1.00 81.81 84 ASN A C 1
ATOM 699 O O . ASN A 1 84 ? -1.602 6.420 7.670 1.00 81.81 84 ASN A O 1
ATOM 703 N N . THR A 1 85 ? -2.733 4.782 8.707 1.00 82.81 85 THR A N 1
ATOM 704 C CA . THR A 1 85 ? -2.353 3.734 7.749 1.00 82.81 85 THR A CA 1
ATOM 705 C C . THR A 1 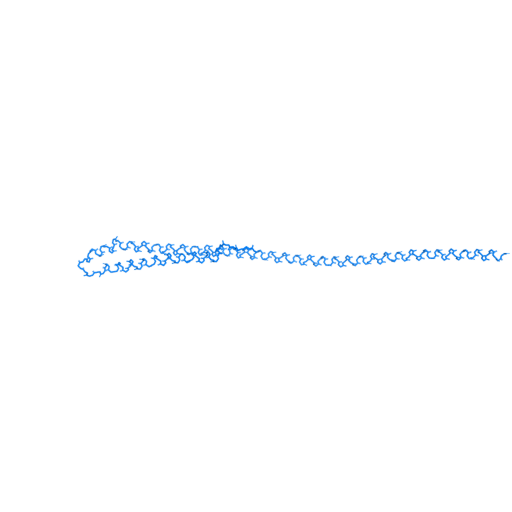85 ? -2.932 4.017 6.365 1.00 82.81 85 THR A C 1
ATOM 707 O O . THR A 1 85 ? -2.225 3.887 5.372 1.00 82.81 85 THR A O 1
ATOM 710 N N . GLU A 1 86 ? -4.194 4.436 6.288 1.00 82.44 86 GLU A N 1
ATOM 711 C CA . GLU A 1 86 ? -4.851 4.817 5.036 1.00 82.44 86 GLU A CA 1
ATOM 712 C C . GLU A 1 86 ? -4.140 5.996 4.357 1.00 82.44 86 GLU A C 1
ATOM 714 O O . GLU A 1 86 ? -3.879 5.939 3.155 1.00 82.44 86 GLU A O 1
ATOM 719 N N . SER A 1 87 ? -3.733 7.015 5.123 1.00 89.38 87 SER A N 1
ATOM 720 C CA . SER A 1 87 ? -2.934 8.129 4.595 1.00 89.38 87 SER A CA 1
ATOM 721 C C . SER A 1 87 ? -1.610 7.649 3.999 1.00 89.38 87 SER A C 1
ATOM 723 O O . SER A 1 87 ? -1.289 7.989 2.864 1.00 89.38 87 SER A O 1
ATOM 725 N N . ILE A 1 88 ? -0.869 6.804 4.724 1.00 88.44 88 ILE A N 1
ATOM 726 C CA . ILE A 1 88 ? 0.411 6.252 4.251 1.00 88.44 88 ILE A CA 1
ATOM 727 C C . ILE A 1 88 ? 0.214 5.417 2.974 1.00 88.44 88 ILE A C 1
ATOM 729 O O . ILE A 1 88 ? 1.016 5.502 2.043 1.00 88.44 88 ILE A O 1
ATOM 733 N N . ILE A 1 89 ? -0.859 4.622 2.898 1.00 87.06 89 ILE A N 1
ATOM 734 C CA . ILE A 1 89 ? -1.206 3.847 1.696 1.00 87.06 89 ILE A CA 1
ATOM 735 C C . ILE A 1 89 ? -1.465 4.780 0.509 1.00 87.06 89 ILE A C 1
ATOM 737 O O . ILE A 1 89 ? -0.961 4.527 -0.588 1.00 87.06 89 ILE A O 1
ATOM 741 N N . ASN A 1 90 ? -2.212 5.863 0.717 1.00 91.00 90 ASN A N 1
ATOM 742 C CA . ASN A 1 90 ? -2.502 6.837 -0.331 1.00 91.00 90 ASN A CA 1
ATOM 743 C C . ASN A 1 90 ? -1.232 7.554 -0.813 1.00 91.00 90 ASN A C 1
ATOM 745 O O . ASN A 1 90 ? -1.033 7.691 -2.022 1.00 91.00 90 ASN A O 1
ATOM 749 N N . ASP A 1 91 ? -0.327 7.919 0.096 1.00 94.69 91 ASP A N 1
ATOM 750 C CA . ASP A 1 91 ? 0.968 8.514 -0.253 1.00 94.69 91 ASP A CA 1
ATOM 751 C C . ASP A 1 91 ? 1.831 7.555 -1.082 1.00 94.69 91 ASP A C 1
ATOM 753 O O . ASP A 1 91 ? 2.407 7.934 -2.110 1.00 94.69 91 ASP A O 1
ATOM 757 N N . HIS A 1 92 ? 1.887 6.279 -0.687 1.00 92.38 92 HIS A N 1
ATOM 758 C CA . HIS A 1 92 ? 2.584 5.255 -1.460 1.00 92.38 92 HIS A CA 1
ATOM 759 C C . HIS A 1 92 ? 1.962 5.044 -2.837 1.00 92.38 92 HIS A C 1
ATOM 761 O O . HIS A 1 92 ? 2.705 4.938 -3.814 1.00 92.38 92 HIS A O 1
ATOM 767 N N . LYS A 1 93 ? 0.629 5.033 -2.937 1.00 95.12 93 LYS A N 1
ATOM 768 C CA . LYS A 1 93 ? -0.087 4.931 -4.212 1.00 95.12 93 LYS A CA 1
ATOM 769 C C . LYS A 1 93 ? 0.296 6.076 -5.152 1.00 95.12 93 LYS A C 1
ATOM 771 O O . LYS A 1 93 ? 0.739 5.814 -6.266 1.00 95.12 93 LYS A O 1
ATOM 776 N N . MET A 1 94 ? 0.245 7.323 -4.681 1.00 96.06 94 MET A N 1
ATOM 777 C CA . MET A 1 94 ? 0.649 8.488 -5.481 1.00 96.06 94 MET A CA 1
ATOM 778 C C . MET A 1 94 ? 2.113 8.404 -5.935 1.00 96.06 94 MET A C 1
ATOM 780 O O . MET A 1 94 ? 2.441 8.726 -7.078 1.00 96.06 94 MET A O 1
ATOM 784 N N . ASN A 1 95 ? 3.017 7.953 -5.061 1.00 96.94 95 ASN A N 1
ATOM 785 C CA . ASN A 1 95 ? 4.429 7.785 -5.408 1.00 96.94 95 ASN A CA 1
ATOM 786 C C . ASN A 1 95 ? 4.632 6.693 -6.475 1.00 96.94 95 ASN A C 1
ATOM 788 O O . ASN A 1 95 ? 5.405 6.882 -7.418 1.00 96.94 95 ASN A O 1
ATOM 792 N N . ILE A 1 96 ? 3.917 5.570 -6.360 1.00 96.12 96 ILE A N 1
ATOM 793 C CA . ILE A 1 96 ? 3.924 4.495 -7.360 1.00 96.12 96 ILE A CA 1
ATOM 794 C C . ILE A 1 96 ? 3.407 5.011 -8.703 1.00 96.12 96 ILE A C 1
ATOM 796 O O . ILE A 1 96 ? 4.067 4.788 -9.718 1.00 96.12 96 ILE A O 1
ATOM 800 N N . ASP A 1 97 ? 2.295 5.743 -8.722 1.00 96.19 97 ASP A N 1
ATOM 801 C CA . ASP A 1 97 ? 1.722 6.296 -9.953 1.00 96.19 97 ASP A CA 1
ATOM 802 C C . ASP A 1 97 ? 2.698 7.275 -10.628 1.00 96.19 97 ASP A C 1
ATOM 804 O O . ASP A 1 97 ? 2.965 7.183 -11.829 1.00 96.19 97 ASP A O 1
ATOM 808 N N . ASN A 1 98 ? 3.338 8.153 -9.849 1.00 97.12 98 ASN A N 1
ATOM 809 C CA . ASN A 1 98 ? 4.354 9.080 -10.353 1.00 97.12 98 ASN A CA 1
ATOM 810 C C . ASN A 1 98 ? 5.568 8.357 -10.953 1.00 97.12 98 ASN A C 1
ATOM 812 O O . ASN A 1 98 ? 6.041 8.716 -12.037 1.00 97.12 98 ASN A O 1
ATOM 816 N N . LYS A 1 99 ? 6.075 7.324 -10.272 1.00 96.62 99 LYS A N 1
ATOM 817 C CA . LYS A 1 99 ? 7.196 6.514 -10.773 1.00 96.62 99 LYS A CA 1
ATOM 818 C C . LYS A 1 99 ? 6.813 5.729 -12.022 1.00 96.62 99 LYS A C 1
ATOM 820 O O . LYS A 1 99 ? 7.602 5.677 -12.9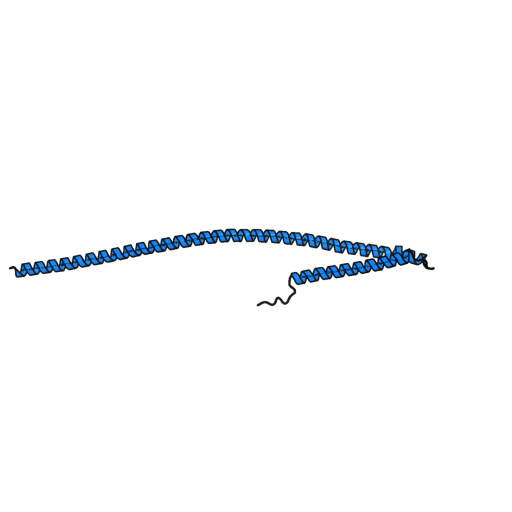60 1.00 96.62 99 LYS A O 1
ATOM 825 N N . THR A 1 100 ? 5.608 5.177 -12.059 1.00 96.69 100 THR A N 1
ATOM 826 C CA . THR A 1 100 ? 5.058 4.468 -13.219 1.00 96.69 100 THR A CA 1
ATOM 827 C C . THR A 1 100 ? 4.975 5.396 -14.433 1.00 96.69 100 THR A C 1
ATOM 829 O O . THR A 1 100 ? 5.490 5.068 -15.500 1.00 96.69 100 THR A O 1
ATOM 832 N N . ASN A 1 101 ? 4.457 6.613 -14.256 1.00 97.31 101 ASN A N 1
ATOM 833 C CA . ASN A 1 101 ? 4.420 7.627 -15.313 1.00 97.31 101 ASN A CA 1
ATOM 834 C C . ASN A 1 101 ? 5.820 8.027 -15.800 1.00 97.31 101 ASN A C 1
ATOM 836 O O . ASN A 1 101 ? 6.034 8.235 -16.995 1.00 97.31 101 ASN A O 1
ATOM 840 N N . LEU A 1 102 ? 6.796 8.121 -14.893 1.00 97.44 102 LEU A N 1
ATOM 841 C CA . LEU A 1 102 ? 8.186 8.376 -15.267 1.00 97.44 102 LEU A CA 1
ATOM 842 C C . LEU A 1 102 ? 8.779 7.222 -16.087 1.00 97.44 102 LEU A C 1
ATOM 844 O O . LEU A 1 102 ? 9.507 7.480 -17.045 1.00 97.44 102 LEU A O 1
ATOM 848 N N . ILE A 1 103 ? 8.473 5.971 -15.729 1.00 97.19 103 ILE A N 1
ATOM 849 C CA . ILE A 1 103 ? 8.891 4.786 -16.488 1.00 97.19 103 ILE A CA 1
ATOM 850 C C . ILE A 1 103 ? 8.301 4.831 -17.898 1.00 97.19 103 ILE A C 1
ATOM 852 O O . ILE A 1 103 ? 9.056 4.684 -18.854 1.00 97.19 103 ILE A O 1
ATOM 856 N N . TYR A 1 104 ? 7.005 5.124 -18.049 1.00 97.12 104 TYR A N 1
ATOM 857 C CA . TYR A 1 104 ? 6.384 5.242 -19.372 1.00 97.12 104 TYR A CA 1
ATOM 858 C C . TYR A 1 104 ? 7.072 6.292 -20.247 1.00 97.12 104 TYR A C 1
ATOM 860 O O . TYR A 1 104 ? 7.510 5.973 -21.350 1.00 97.12 104 TYR A O 1
ATOM 868 N N . LYS A 1 105 ? 7.295 7.502 -19.720 1.00 97.12 105 LYS A N 1
ATOM 869 C CA . LYS A 1 105 ? 8.015 8.564 -20.446 1.00 97.12 105 LYS A CA 1
ATOM 870 C C . LYS A 1 105 ? 9.441 8.165 -20.828 1.00 97.12 105 LYS A C 1
ATOM 872 O O . LYS A 1 105 ? 9.956 8.592 -21.858 1.00 97.12 105 LYS A O 1
ATOM 877 N N . ARG A 1 106 ? 10.126 7.394 -19.978 1.00 96.94 106 ARG A N 1
ATOM 878 C CA . ARG A 1 106 ? 11.471 6.886 -20.286 1.00 96.94 106 ARG A CA 1
ATOM 879 C C . ARG A 1 106 ? 11.428 5.818 -21.374 1.00 96.94 106 ARG A C 1
ATOM 881 O O . ARG A 1 106 ? 12.268 5.865 -22.263 1.00 96.94 106 ARG A O 1
ATOM 888 N N . ASN A 1 107 ? 10.446 4.922 -21.344 1.00 97.44 107 ASN A N 1
ATOM 889 C CA . ASN A 1 107 ? 10.268 3.898 -22.371 1.00 97.44 107 ASN A CA 1
ATOM 890 C C . ASN A 1 107 ? 9.943 4.510 -23.739 1.00 97.44 107 ASN A C 1
ATOM 892 O O . ASN A 1 107 ? 10.497 4.071 -24.739 1.00 97.44 107 ASN A O 1
ATOM 896 N N . GLU A 1 108 ? 9.125 5.564 -23.793 1.00 97.56 108 GLU A N 1
ATOM 897 C CA . GLU A 1 108 ? 8.884 6.309 -25.037 1.00 97.56 108 GLU A CA 1
ATOM 898 C C . GLU A 1 108 ? 10.185 6.875 -25.619 1.00 97.56 108 GLU A C 1
ATOM 900 O O . GLU A 1 108 ? 10.475 6.678 -26.797 1.00 97.56 108 GLU A O 1
ATOM 905 N N . LYS A 1 109 ? 11.022 7.500 -24.780 1.00 97.19 109 LYS A N 1
ATOM 906 C CA . LYS A 1 109 ? 12.332 8.014 -25.210 1.00 97.19 109 LYS A CA 1
ATOM 907 C C . LYS A 1 109 ? 13.270 6.914 -25.701 1.00 97.19 109 LYS A C 1
ATOM 909 O O . LYS A 1 109 ? 13.985 7.139 -26.671 1.00 97.19 109 LYS A O 1
ATOM 914 N N . ILE A 1 110 ? 13.280 5.755 -25.043 1.00 96.88 110 ILE A N 1
ATOM 915 C CA . ILE A 1 110 ? 14.075 4.599 -25.480 1.00 96.88 110 ILE A CA 1
ATOM 916 C C . ILE A 1 110 ? 13.610 4.150 -26.867 1.00 96.88 110 ILE A C 1
ATOM 918 O O . ILE A 1 110 ? 14.431 4.040 -27.769 1.00 96.88 110 ILE A O 1
ATOM 922 N N . ASN A 1 111 ? 12.300 4.018 -27.085 1.00 97.31 111 ASN A N 1
ATOM 923 C CA . ASN A 1 111 ? 11.756 3.637 -28.390 1.00 97.31 111 ASN A CA 1
ATOM 924 C C . ASN A 1 111 ? 12.120 4.646 -29.495 1.00 97.31 111 ASN A C 1
ATOM 926 O O . ASN A 1 111 ? 12.452 4.259 -30.616 1.00 97.31 111 ASN A O 1
ATOM 930 N N . GLU A 1 112 ? 12.086 5.949 -29.196 1.00 97.25 112 GLU A N 1
ATOM 931 C CA . GLU A 1 112 ? 12.540 6.983 -30.134 1.00 97.25 112 GLU A CA 1
ATOM 932 C C . GLU A 1 112 ? 14.040 6.877 -30.443 1.00 97.25 112 GLU A C 1
ATOM 934 O O . GLU A 1 112 ? 14.454 7.071 -31.589 1.00 97.25 112 GLU A O 1
ATOM 939 N N . GLN A 1 113 ? 14.863 6.584 -29.433 1.00 96.12 113 GLN A N 1
ATOM 940 C CA . GLN A 1 113 ? 16.300 6.372 -29.604 1.00 96.12 113 GLN A CA 1
ATOM 941 C C . GLN A 1 113 ? 16.579 5.127 -30.449 1.00 96.12 113 GLN A C 1
ATOM 943 O O . GLN A 1 113 ? 17.366 5.212 -31.390 1.00 96.12 113 GLN A O 1
ATOM 948 N N . ASP A 1 114 ? 15.887 4.021 -30.188 1.00 97.12 114 ASP A N 1
ATOM 949 C CA . ASP A 1 114 ? 16.009 2.779 -30.952 1.00 97.12 114 ASP A CA 1
ATOM 950 C C . ASP A 1 114 ? 15.639 2.989 -32.423 1.00 97.12 114 ASP A C 1
ATOM 952 O O . ASP A 1 114 ? 16.350 2.529 -33.322 1.00 97.12 114 ASP A O 1
ATOM 956 N N . LYS A 1 115 ? 14.582 3.767 -32.693 1.00 96.50 115 LYS A N 1
ATOM 957 C CA . LYS A 1 115 ? 14.209 4.145 -34.060 1.00 96.50 115 LYS A CA 1
ATOM 958 C C . LYS A 1 115 ? 15.326 4.932 -34.753 1.00 96.50 115 LYS A C 1
ATOM 960 O O . LYS A 1 115 ? 15.718 4.571 -35.861 1.00 96.50 115 LYS A O 1
ATOM 965 N N . LYS A 1 116 ? 15.883 5.955 -34.096 1.00 96.25 116 LYS A N 1
ATOM 966 C CA . LYS A 1 116 ? 16.997 6.754 -34.643 1.00 96.25 116 LYS A CA 1
ATOM 967 C C . LYS A 1 116 ? 18.252 5.915 -34.886 1.00 96.25 116 LYS A C 1
ATOM 969 O O . LYS A 1 116 ? 18.927 6.109 -35.892 1.00 96.25 116 LYS A O 1
ATOM 974 N N . ILE A 1 117 ? 18.562 4.975 -33.991 1.00 95.88 117 ILE A N 1
ATOM 975 C CA . ILE A 1 117 ? 19.683 4.040 -34.157 1.00 95.88 117 ILE A CA 1
ATOM 976 C C . ILE A 1 117 ? 19.449 3.148 -35.379 1.00 95.88 117 ILE A C 1
ATOM 978 O O . ILE A 1 117 ? 20.354 2.972 -36.193 1.00 95.88 117 ILE A O 1
ATOM 982 N N . SER A 1 118 ? 18.237 2.614 -35.540 1.00 95.56 118 SER A N 1
ATOM 983 C CA . SER A 1 118 ? 17.881 1.793 -36.699 1.00 95.56 118 SER A CA 1
ATOM 984 C C . SER A 1 118 ? 18.003 2.571 -38.013 1.00 95.56 118 SER A C 1
ATOM 986 O O . SER A 1 118 ? 18.596 2.069 -38.967 1.00 95.56 118 SER A O 1
ATOM 988 N N . GLU A 1 119 ? 17.483 3.799 -38.065 1.00 95.69 119 GLU A N 1
ATOM 989 C CA . GLU A 1 119 ? 17.601 4.687 -39.230 1.00 95.69 119 GLU A CA 1
ATOM 990 C C . GLU A 1 119 ? 19.072 5.004 -39.548 1.00 95.69 119 GLU A C 1
ATOM 992 O O . GLU A 1 119 ? 19.511 4.835 -40.688 1.00 95.69 119 GLU A O 1
ATOM 997 N N . GLY A 1 120 ? 19.868 5.362 -38.535 1.00 94.88 120 GLY A N 1
ATOM 998 C CA . GLY A 1 120 ? 21.302 5.617 -38.692 1.00 94.88 120 GLY A CA 1
ATOM 999 C C . GLY A 1 120 ? 22.079 4.392 -39.183 1.00 94.88 120 GLY A C 1
ATOM 1000 O O . GLY A 1 120 ? 22.936 4.508 -40.058 1.00 94.88 120 GLY A O 1
ATOM 1001 N N . ASN A 1 121 ? 21.748 3.194 -38.695 1.00 95.12 121 ASN A N 1
ATOM 1002 C CA . ASN A 1 121 ? 22.356 1.949 -39.168 1.00 95.12 121 ASN A CA 1
ATOM 1003 C C . ASN A 1 121 ? 22.036 1.671 -40.642 1.00 95.12 121 ASN A C 1
ATOM 1005 O O . ASN A 1 121 ? 22.922 1.267 -41.398 1.00 95.12 121 ASN A O 1
ATOM 1009 N N . GLN A 1 122 ? 20.795 1.904 -41.075 1.00 94.19 122 GLN A N 1
ATOM 1010 C CA . GLN A 1 122 ? 20.421 1.768 -42.486 1.00 94.19 122 GLN A CA 1
ATOM 1011 C C . GLN A 1 122 ? 21.181 2.762 -43.369 1.00 94.19 122 GLN A C 1
ATOM 1013 O O . GLN A 1 122 ? 21.667 2.393 -44.442 1.00 94.19 122 GLN A O 1
ATOM 1018 N N . GLU A 1 123 ? 21.338 4.003 -42.908 1.00 94.38 123 GLU A N 1
ATOM 1019 C CA . GLU A 1 123 ? 22.110 5.014 -43.623 1.00 94.38 123 GLU A CA 1
ATOM 1020 C C . GLU A 1 123 ? 23.590 4.622 -43.742 1.00 94.38 123 GLU A C 1
ATOM 1022 O O . GLU A 1 123 ? 24.161 4.694 -44.833 1.00 94.38 123 GLU A O 1
ATOM 1027 N N . LEU A 1 124 ? 24.206 4.146 -42.656 1.00 94.38 124 LEU A N 1
ATOM 1028 C CA . LEU A 1 124 ? 25.590 3.665 -42.660 1.00 94.38 124 LEU A CA 1
ATOM 1029 C C . LEU A 1 124 ? 25.782 2.494 -43.626 1.00 94.38 124 LEU A C 1
ATOM 1031 O O . LEU A 1 124 ? 26.735 2.496 -44.403 1.00 94.38 124 LEU A O 1
ATOM 1035 N N . LEU A 1 125 ? 24.865 1.523 -43.634 1.00 94.00 125 LEU A N 1
ATOM 1036 C CA . LEU A 1 125 ? 24.901 0.411 -44.587 1.00 94.00 125 LEU A CA 1
ATOM 1037 C C . LEU A 1 125 ? 24.809 0.903 -46.037 1.00 94.00 125 LEU A C 1
ATOM 1039 O O . LEU A 1 125 ? 25.555 0.430 -46.894 1.00 94.00 125 LEU A O 1
ATOM 1043 N N . SER A 1 126 ? 23.933 1.870 -46.314 1.00 93.44 126 SER A N 1
ATOM 1044 C CA . SER A 1 126 ? 23.812 2.486 -47.640 1.00 93.44 126 SER A CA 1
ATOM 1045 C C . SER A 1 126 ? 25.100 3.204 -48.055 1.00 93.44 126 SER A C 1
ATOM 1047 O O . SER A 1 126 ? 25.615 2.970 -49.150 1.00 93.44 126 SER A O 1
ATOM 1049 N N . ARG A 1 127 ? 25.675 4.027 -47.168 1.00 93.50 127 ARG A N 1
ATOM 1050 C CA . ARG A 1 127 ? 26.940 4.737 -47.419 1.00 93.50 127 ARG A CA 1
ATOM 1051 C C . ARG A 1 127 ? 28.103 3.767 -47.629 1.00 93.50 127 ARG A C 1
ATOM 1053 O O . ARG A 1 127 ? 28.868 3.951 -48.571 1.00 93.50 127 ARG A O 1
ATOM 1060 N N . ASN A 1 128 ? 28.201 2.709 -46.826 1.00 93.75 128 ASN A N 1
ATOM 1061 C CA . ASN A 1 128 ? 29.230 1.679 -46.981 1.00 93.75 128 ASN A CA 1
ATOM 1062 C C . ASN A 1 128 ? 29.141 0.996 -48.351 1.00 93.75 128 ASN A C 1
ATOM 1064 O O . ASN A 1 128 ? 30.159 0.877 -49.030 1.00 93.75 128 ASN A O 1
ATOM 1068 N N . ARG A 1 129 ? 27.931 0.647 -48.812 1.00 93.00 129 ARG A N 1
ATOM 1069 C CA . ARG A 1 129 ? 27.728 0.108 -50.169 1.00 93.00 129 ARG A CA 1
ATOM 1070 C C . ARG A 1 129 ? 28.161 1.097 -51.250 1.00 93.00 129 ARG A C 1
ATOM 1072 O O . ARG A 1 129 ? 28.817 0.707 -52.208 1.00 93.00 129 ARG A O 1
ATOM 1079 N N . GLN A 1 130 ? 27.835 2.384 -51.115 1.00 92.94 130 GLN A N 1
ATOM 1080 C CA . GLN A 1 130 ? 28.262 3.405 -52.086 1.00 92.94 130 GLN A CA 1
ATOM 1081 C C . GLN A 1 130 ? 29.791 3.542 -52.154 1.00 92.94 130 GLN A C 1
ATOM 1083 O O . GLN A 1 130 ? 30.355 3.672 -53.246 1.00 92.94 130 GLN A O 1
ATOM 1088 N N . VAL A 1 131 ? 30.465 3.496 -51.002 1.00 92.81 131 VAL A N 1
ATOM 1089 C CA . VAL A 1 131 ? 31.932 3.506 -50.917 1.00 92.81 131 VAL A CA 1
ATOM 1090 C C . VAL A 1 131 ? 32.515 2.259 -51.579 1.00 92.81 131 VAL A C 1
ATOM 1092 O O . VAL A 1 131 ? 33.453 2.379 -52.370 1.00 92.81 131 VAL A O 1
ATOM 1095 N N . GLU A 1 132 ? 31.942 1.084 -51.323 1.00 93.25 132 GLU A N 1
ATOM 1096 C CA . GLU A 1 132 ? 32.347 -0.181 -51.942 1.00 93.25 132 GLU A CA 1
ATOM 1097 C C . GLU A 1 132 ? 32.226 -0.115 -53.471 1.00 93.25 132 GLU A C 1
ATOM 1099 O O . GLU A 1 132 ? 33.233 -0.264 -54.165 1.00 93.25 132 GLU A O 1
ATOM 1104 N N . PHE A 1 133 ? 31.061 0.274 -54.004 1.00 92.44 133 PHE A N 1
ATOM 1105 C CA . PHE A 1 133 ? 30.857 0.460 -55.447 1.00 92.44 133 PHE A CA 1
ATOM 1106 C C . PHE A 1 133 ? 31.836 1.466 -56.066 1.00 92.44 133 PHE A C 1
ATOM 1108 O O . PHE A 1 133 ? 32.355 1.260 -57.167 1.00 92.44 133 PHE A O 1
ATOM 1115 N N . THR A 1 134 ? 32.114 2.571 -55.371 1.00 92.38 134 THR A N 1
ATOM 1116 C CA . THR A 1 134 ? 33.069 3.585 -55.843 1.00 92.38 134 THR A CA 1
ATOM 1117 C C . THR A 1 134 ? 34.492 3.030 -55.877 1.00 92.38 134 THR A C 1
ATOM 1119 O O . THR A 1 134 ? 35.240 3.275 -56.832 1.00 92.38 134 THR A O 1
ATOM 1122 N N . THR A 1 135 ? 34.860 2.248 -54.864 1.00 92.88 135 THR A N 1
ATOM 1123 C CA . THR A 1 135 ? 36.168 1.595 -54.757 1.00 92.88 135 THR A CA 1
ATOM 1124 C C . THR A 1 135 ? 36.343 0.557 -55.863 1.00 92.88 135 THR A C 1
ATOM 1126 O O . THR A 1 135 ? 37.353 0.583 -56.573 1.00 92.88 135 THR A O 1
ATOM 1129 N N . GLU A 1 136 ? 35.337 -0.289 -56.094 1.00 92.50 136 GLU A N 1
ATOM 1130 C CA . GLU A 1 136 ? 35.322 -1.265 -57.186 1.00 92.50 136 GLU A CA 1
ATOM 1131 C C . GLU A 1 136 ? 35.435 -0.591 -58.554 1.00 92.50 136 GLU A C 1
ATOM 1133 O O . GLU A 1 136 ? 36.324 -0.924 -59.339 1.00 92.50 136 GLU A O 1
ATOM 1138 N N . ARG A 1 137 ? 34.602 0.419 -58.835 1.00 90.94 137 ARG A N 1
ATOM 1139 C CA . ARG A 1 137 ? 34.642 1.164 -60.103 1.00 90.94 137 ARG A CA 1
ATOM 1140 C C . ARG A 1 137 ? 36.015 1.787 -60.350 1.00 90.94 137 ARG A C 1
ATOM 1142 O O . ARG A 1 137 ? 36.511 1.776 -61.478 1.00 90.94 137 ARG A O 1
ATOM 1149 N N . THR A 1 138 ? 36.640 2.320 -59.303 1.00 92.44 138 THR A N 1
ATOM 1150 C CA . THR A 1 138 ? 37.991 2.889 -59.379 1.00 92.44 138 THR A CA 1
ATOM 1151 C C . THR A 1 138 ? 39.029 1.810 -59.676 1.00 92.44 138 THR A C 1
ATOM 1153 O O . THR A 1 138 ? 39.893 2.014 -60.531 1.00 92.44 138 THR A O 1
ATOM 1156 N N . ARG A 1 139 ? 38.926 0.641 -59.034 1.00 93.38 139 ARG A N 1
ATOM 1157 C CA . ARG A 1 139 ? 39.797 -0.511 -59.297 1.00 93.38 139 ARG A CA 1
ATOM 1158 C C . ARG A 1 139 ? 39.674 -0.992 -60.744 1.00 93.38 139 ARG A C 1
ATOM 1160 O O . ARG A 1 139 ? 40.697 -1.127 -61.412 1.00 93.38 139 ARG A O 1
ATOM 1167 N N . TYR A 1 140 ? 38.453 -1.166 -61.254 1.00 93.75 140 TYR A N 1
ATOM 1168 C CA . TYR A 1 140 ? 38.212 -1.549 -62.650 1.00 93.75 140 TYR A CA 1
ATOM 1169 C C . TYR A 1 140 ? 38.791 -0.536 -63.639 1.00 93.75 140 TYR A C 1
ATOM 1171 O O . TYR A 1 140 ? 39.472 -0.929 -64.583 1.00 93.75 140 TYR A O 1
ATOM 1179 N N . ARG A 1 141 ? 38.596 0.770 -63.402 1.00 92.81 141 ARG A N 1
ATOM 1180 C CA . ARG A 1 141 ? 39.193 1.826 -64.239 1.00 92.81 141 ARG A CA 1
ATOM 1181 C C . ARG A 1 141 ? 40.717 1.743 -64.273 1.00 92.81 141 ARG A C 1
ATOM 1183 O O . ARG A 1 141 ? 41.297 1.842 -65.349 1.00 92.81 141 ARG A O 1
ATOM 1190 N N . ARG A 1 142 ? 41.368 1.532 -63.123 1.00 93.19 142 ARG A N 1
ATOM 1191 C CA . ARG A 1 142 ? 42.832 1.372 -63.060 1.00 93.19 142 ARG A CA 1
ATOM 1192 C C . ARG A 1 142 ? 43.298 0.162 -63.869 1.00 93.19 142 ARG A C 1
ATOM 1194 O O . ARG A 1 142 ? 44.201 0.303 -64.683 1.00 93.19 142 ARG A O 1
ATOM 1201 N N . ILE A 1 143 ? 42.647 -0.989 -63.695 1.00 94.19 143 ILE A N 1
ATOM 1202 C CA . ILE A 1 143 ? 42.971 -2.214 -64.443 1.00 94.19 143 ILE A CA 1
ATOM 1203 C C . ILE A 1 143 ? 42.785 -1.997 -65.951 1.00 94.19 143 ILE A C 1
ATOM 1205 O O . ILE A 1 143 ? 43.669 -2.340 -66.729 1.00 94.19 143 ILE A O 1
ATOM 1209 N N . MET A 1 144 ? 41.680 -1.374 -66.370 1.00 93.00 144 MET A N 1
ATOM 1210 C CA . MET A 1 144 ? 41.414 -1.059 -67.777 1.00 93.00 144 MET A CA 1
ATOM 1211 C C . MET A 1 144 ? 42.503 -0.162 -68.380 1.00 93.00 144 MET A C 1
ATOM 1213 O O . MET A 1 144 ? 42.978 -0.440 -69.478 1.00 93.00 144 MET A O 1
ATOM 1217 N N . ILE A 1 145 ? 42.929 0.882 -67.660 1.00 94.19 145 ILE A N 1
ATOM 1218 C CA . ILE A 1 145 ? 44.025 1.759 -68.097 1.00 94.19 145 ILE A CA 1
ATOM 1219 C C . ILE A 1 145 ? 45.319 0.951 -68.265 1.00 94.19 145 ILE A C 1
ATOM 1221 O O . ILE A 1 145 ? 45.980 1.080 -69.293 1.00 94.19 145 ILE A O 1
ATOM 1225 N N . CYS A 1 146 ? 45.656 0.074 -67.314 1.00 93.81 146 CYS A N 1
ATOM 1226 C CA . CYS A 1 146 ? 46.825 -0.801 -67.430 1.00 93.81 146 CYS A CA 1
ATOM 1227 C C . CYS A 1 146 ? 46.748 -1.727 -68.657 1.00 93.81 146 CYS A C 1
ATOM 1229 O O . CYS A 1 146 ? 47.739 -1.870 -69.370 1.00 93.81 146 CYS A O 1
ATOM 1231 N N . ILE A 1 147 ? 45.579 -2.317 -68.935 1.00 94.38 147 ILE A N 1
ATOM 1232 C CA . ILE A 1 147 ? 45.364 -3.181 -70.107 1.00 94.38 147 ILE A CA 1
ATOM 1233 C C . ILE A 1 147 ? 45.533 -2.390 -71.410 1.00 94.38 147 ILE A C 1
ATOM 1235 O O . ILE A 1 147 ? 46.232 -2.848 -72.310 1.00 94.38 147 ILE A O 1
ATOM 1239 N N . LEU A 1 148 ? 44.946 -1.194 -71.516 1.00 93.44 148 LEU A N 1
ATOM 1240 C CA . LEU A 1 148 ? 45.082 -0.343 -72.704 1.00 93.44 148 LEU A CA 1
ATOM 1241 C C . LEU A 1 148 ? 46.540 0.057 -72.961 1.00 93.44 148 LEU A C 1
ATOM 1243 O O . LEU A 1 148 ? 46.990 0.023 -74.104 1.00 93.44 148 LEU A O 1
ATOM 1247 N N . ILE A 1 149 ? 47.291 0.392 -71.906 1.00 94.12 149 ILE A N 1
ATOM 1248 C CA . ILE A 1 149 ? 48.730 0.670 -72.008 1.00 94.12 149 ILE A CA 1
ATOM 1249 C C . ILE A 1 149 ? 49.472 -0.566 -72.532 1.00 94.12 149 ILE A C 1
ATOM 1251 O O . ILE A 1 149 ? 50.263 -0.443 -73.464 1.00 94.12 149 ILE A O 1
ATOM 1255 N N . ALA A 1 150 ? 49.191 -1.756 -71.991 1.00 93.94 150 ALA A N 1
ATOM 1256 C CA . ALA A 1 150 ? 49.825 -2.996 -72.434 1.00 93.94 150 ALA A CA 1
ATOM 1257 C C . ALA A 1 150 ? 49.530 -3.313 -73.913 1.00 93.94 150 ALA A C 1
ATOM 1259 O O . ALA A 1 150 ? 50.453 -3.618 -74.665 1.00 93.94 150 ALA A O 1
ATOM 1260 N N . ILE A 1 151 ? 48.273 -3.180 -74.354 1.00 94.56 151 ILE A N 1
ATOM 1261 C CA . ILE A 1 151 ? 47.879 -3.386 -75.758 1.00 94.56 151 ILE A CA 1
ATOM 1262 C C . ILE A 1 151 ? 4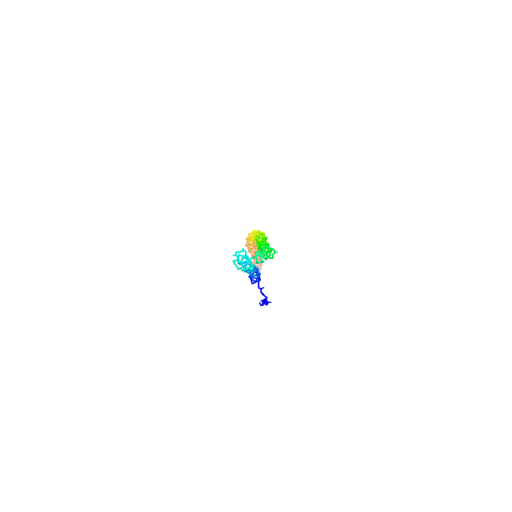8.598 -2.390 -76.675 1.00 94.56 151 ILE A C 1
ATOM 1264 O O . ILE A 1 151 ? 49.152 -2.791 -77.697 1.00 94.56 151 ILE A O 1
ATOM 1268 N N . ASN A 1 152 ? 48.638 -1.108 -76.304 1.00 93.56 152 ASN A N 1
ATOM 1269 C CA . ASN A 1 152 ? 49.325 -0.084 -77.093 1.00 93.56 152 ASN A CA 1
ATOM 1270 C C . ASN A 1 152 ? 50.832 -0.351 -77.207 1.00 93.56 152 ASN A C 1
ATOM 1272 O O . ASN A 1 152 ? 51.396 -0.167 -78.283 1.00 93.56 152 ASN A O 1
ATOM 1276 N N . LEU A 1 153 ? 51.479 -0.825 -76.136 1.00 93.19 153 LEU A N 1
ATOM 1277 C CA . LEU A 1 153 ? 52.887 -1.230 -76.177 1.00 93.19 153 LEU A CA 1
ATOM 1278 C C . LEU A 1 153 ? 53.107 -2.414 -77.129 1.00 93.19 153 LEU A C 1
ATOM 1280 O O . LEU A 1 153 ? 54.015 -2.359 -77.954 1.00 93.19 153 LEU A O 1
ATOM 1284 N N . ILE A 1 154 ? 52.248 -3.440 -77.075 1.00 93.06 154 ILE A N 1
ATOM 1285 C CA . ILE A 1 154 ? 52.312 -4.600 -77.982 1.00 93.06 154 ILE A CA 1
ATOM 1286 C C . ILE A 1 154 ? 52.143 -4.162 -79.444 1.00 93.06 154 ILE A C 1
ATOM 1288 O O . ILE A 1 154 ? 52.931 -4.566 -80.300 1.00 93.06 154 ILE A O 1
ATOM 1292 N N . LEU A 1 155 ? 51.152 -3.314 -79.735 1.00 91.81 155 LEU A N 1
ATOM 1293 C CA . LEU A 1 155 ? 50.906 -2.791 -81.083 1.00 91.81 155 LEU A CA 1
ATOM 1294 C C . LEU A 1 155 ? 52.085 -1.959 -81.597 1.00 91.81 155 LEU A C 1
ATOM 1296 O O . LEU A 1 155 ? 52.510 -2.145 -82.735 1.00 91.81 155 LEU A O 1
ATOM 1300 N N . ALA A 1 156 ? 52.650 -1.082 -80.763 1.00 91.44 156 ALA A N 1
ATOM 1301 C CA . ALA A 1 156 ? 53.819 -0.286 -81.124 1.00 91.44 156 ALA A CA 1
ATOM 1302 C C . ALA A 1 156 ? 55.038 -1.173 -81.422 1.00 91.44 156 ALA A C 1
ATOM 1304 O O . ALA A 1 156 ? 55.690 -0.992 -82.451 1.00 91.44 156 ALA A O 1
ATOM 1305 N N . SER A 1 157 ? 55.319 -2.172 -80.577 1.00 91.19 157 SER A N 1
ATOM 1306 C CA . SER A 1 157 ? 56.389 -3.146 -80.827 1.00 91.19 157 SER A CA 1
ATOM 1307 C C . SER A 1 157 ? 56.156 -3.948 -82.112 1.00 91.19 157 SER A C 1
ATOM 1309 O O . SER A 1 157 ? 57.093 -4.139 -82.887 1.00 91.19 157 SER A O 1
ATOM 1311 N N . GLY A 1 158 ? 54.914 -4.369 -82.377 1.00 90.75 158 GLY A N 1
ATOM 1312 C CA . GLY A 1 158 ? 54.534 -5.065 -83.609 1.00 90.75 158 GLY A CA 1
ATOM 1313 C C . GLY A 1 158 ? 54.720 -4.208 -84.865 1.00 90.75 158 GLY A C 1
ATOM 1314 O O . GLY A 1 158 ? 55.285 -4.680 -85.849 1.00 90.75 158 GLY A O 1
ATOM 1315 N N . LEU A 1 159 ? 54.325 -2.932 -84.824 1.00 89.62 159 LEU A N 1
ATOM 1316 C CA . LEU A 1 159 ? 54.545 -1.985 -85.923 1.00 89.62 159 LEU A CA 1
ATOM 1317 C C . LEU A 1 159 ? 56.035 -1.744 -86.183 1.00 89.62 159 LEU A C 1
ATOM 1319 O O . LEU A 1 159 ? 56.460 -1.772 -87.335 1.00 89.62 159 LEU A O 1
ATOM 1323 N N . VAL A 1 160 ? 56.845 -1.558 -85.135 1.00 89.62 160 VAL A N 1
ATOM 1324 C CA . VAL A 1 160 ? 58.305 -1.409 -85.273 1.00 89.62 160 VAL A CA 1
ATOM 1325 C C . VAL A 1 160 ? 58.924 -2.655 -85.910 1.00 89.62 160 VAL A C 1
ATOM 1327 O O . VAL A 1 160 ? 59.773 -2.533 -86.793 1.00 89.62 160 VAL A O 1
ATOM 1330 N N . TYR A 1 161 ? 58.482 -3.848 -85.505 1.00 90.81 161 TYR A N 1
ATOM 1331 C CA . TYR A 1 161 ? 58.934 -5.106 -86.097 1.00 90.81 161 TYR A CA 1
ATOM 1332 C C . TYR A 1 161 ? 58.565 -5.210 -87.585 1.00 90.81 161 TYR A C 1
ATOM 1334 O O . TYR A 1 161 ? 59.428 -5.519 -88.405 1.00 90.81 161 TYR A O 1
ATOM 1342 N N . LEU A 1 162 ? 57.321 -4.881 -87.952 1.00 85.88 162 LEU A N 1
ATOM 1343 C CA . LEU A 1 162 ? 56.868 -4.878 -89.347 1.00 85.88 162 LEU A CA 1
ATOM 1344 C C . LEU A 1 162 ? 57.628 -3.861 -90.206 1.00 85.88 162 LEU A C 1
ATOM 1346 O O . LEU A 1 162 ? 58.059 -4.201 -91.303 1.00 85.88 162 LEU A O 1
ATOM 1350 N N . ILE A 1 163 ? 57.857 -2.642 -89.705 1.00 86.25 163 ILE A N 1
ATOM 1351 C CA . ILE A 1 163 ? 58.644 -1.617 -90.410 1.00 86.25 163 ILE A CA 1
ATOM 1352 C C . ILE A 1 163 ? 60.086 -2.091 -90.625 1.00 86.25 163 ILE A C 1
ATOM 1354 O O . ILE A 1 163 ? 60.658 -1.853 -91.687 1.00 86.25 163 ILE A O 1
ATOM 1358 N N . LYS A 1 164 ? 60.676 -2.775 -89.639 1.00 84.19 164 LYS A N 1
ATOM 1359 C CA . LYS A 1 164 ? 62.037 -3.310 -89.742 1.00 84.19 164 LYS A CA 1
ATOM 1360 C C . LYS A 1 164 ? 62.148 -4.457 -90.753 1.00 84.19 164 LYS A C 1
ATOM 1362 O O . LYS A 1 164 ? 63.163 -4.529 -91.427 1.00 84.19 164 LYS A O 1
ATOM 1367 N N . ASN A 1 165 ? 61.132 -5.313 -90.863 1.00 78.44 165 ASN A N 1
ATOM 1368 C CA . ASN A 1 165 ? 61.088 -6.416 -91.836 1.00 78.44 165 ASN A CA 1
ATOM 1369 C C . ASN A 1 165 ? 60.596 -5.999 -93.236 1.00 78.44 165 ASN A C 1
ATOM 1371 O O . ASN A 1 165 ? 60.658 -6.798 -94.164 1.00 78.44 165 ASN A O 1
ATOM 1375 N N . SER A 1 166 ? 60.063 -4.783 -93.385 1.00 67.00 166 SER A N 1
ATOM 1376 C CA . SER A 1 166 ? 59.600 -4.213 -94.659 1.00 67.00 166 SER A CA 1
ATOM 1377 C C . SER A 1 166 ? 60.688 -3.405 -95.392 1.00 67.00 166 SER A C 1
ATOM 1379 O O . SER A 1 166 ? 60.404 -2.825 -96.442 1.00 67.00 166 SER A O 1
ATOM 1381 N N . LYS A 1 167 ? 61.900 -3.331 -94.836 1.00 52.22 167 LYS A N 1
ATOM 1382 C CA . LYS A 1 167 ? 63.109 -2.806 -95.483 1.00 52.22 167 LYS A CA 1
ATOM 1383 C C . LYS A 1 167 ? 64.062 -3.952 -95.777 1.00 52.22 167 LYS A C 1
ATOM 1385 O O . LYS A 1 167 ? 64.730 -3.863 -96.825 1.00 52.22 167 LYS A O 1
#

Organism: NCBI:txid1070528

pLDDT: mean 89.73, std 10.0, range [37.97, 97.56]